Protein AF-W4LHS2-F1 (afdb_monomer_lite)

Foldseek 3Di:
DPPPDDPPDDDDFDWDQDPVGDTDTPCRVCVPHDDDDDDDPDDD

pLDDT: mean 90.08, std 7.99, range [59.59, 97.56]

InterPro domains:
  IPR036249 Thioredoxin-like superfamily [SSF52833] (6-44)

Radius of gyration: 12.24 Å; chains: 1; bounding box: 25×29×25 Å

Organism: Entotheonella factor (NCBI:txid1429438)

Structure (mmCIF, N/CA/C/O backbone):
data_AF-W4LHS2-F1
#
_entry.id   AF-W4LHS2-F1
#
loop_
_atom_site.group_PDB
_atom_site.id
_atom_site.type_symbol
_atom_site.label_atom_id
_atom_site.label_alt_id
_atom_site.label_comp_id
_atom_site.label_asym_id
_atom_site.label_entity_id
_atom_site.label_seq_id
_atom_site.pdbx_PDB_ins_code
_atom_site.Cartn_x
_atom_site.Cartn_y
_atom_site.Cartn_z
_atom_site.occupancy
_atom_site.B_iso_or_equiv
_atom_site.auth_seq_id
_atom_site.auth_comp_id
_atom_site.auth_asym_id
_atom_site.auth_atom_id
_atom_site.pdbx_PDB_model_num
ATOM 1 N N . MET A 1 1 ? 12.423 -4.170 6.243 1.00 64.38 1 MET A N 1
ATOM 2 C CA . MET A 1 1 ? 11.404 -4.506 5.227 1.00 64.38 1 MET A CA 1
ATOM 3 C C . MET A 1 1 ? 10.514 -5.576 5.827 1.00 64.38 1 MET A C 1
ATOM 5 O O . MET A 1 1 ? 11.066 -6.509 6.399 1.00 64.38 1 MET A O 1
ATOM 9 N N . HIS A 1 2 ? 9.189 -5.414 5.784 1.00 78.00 2 HIS A N 1
ATOM 10 C CA . HIS A 1 2 ? 8.274 -6.480 6.211 1.00 78.00 2 HIS A CA 1
ATOM 11 C C . HIS A 1 2 ? 8.524 -7.707 5.316 1.00 78.00 2 HIS A C 1
ATOM 13 O O . HIS A 1 2 ? 8.644 -7.508 4.105 1.00 78.00 2 HIS A O 1
ATOM 19 N N . PRO A 1 3 ? 8.648 -8.932 5.859 1.00 83.06 3 PRO A N 1
ATOM 20 C CA . PRO A 1 3 ? 9.030 -10.116 5.077 1.00 83.06 3 PRO A CA 1
ATOM 21 C C . PRO A 1 3 ? 8.072 -10.409 3.912 1.00 83.06 3 PRO A C 1
ATOM 23 O O . PRO A 1 3 ? 8.476 -10.991 2.910 1.00 83.06 3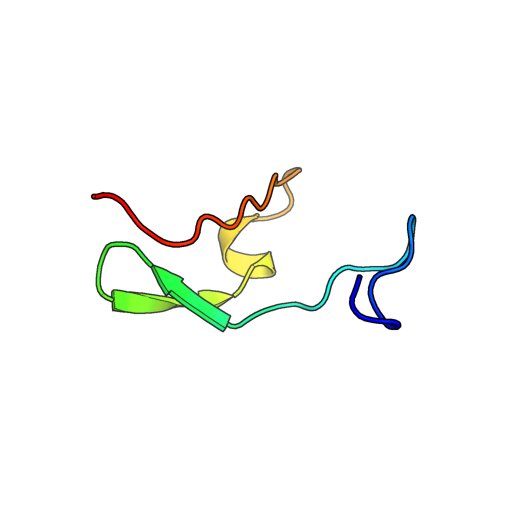 PRO A O 1
ATOM 26 N N . ASP A 1 4 ? 6.834 -9.931 4.017 1.00 81.88 4 ASP A N 1
ATOM 27 C CA . ASP A 1 4 ? 5.778 -10.162 3.030 1.00 81.88 4 ASP A CA 1
ATOM 28 C C . ASP A 1 4 ? 5.797 -9.169 1.854 1.00 81.88 4 ASP A C 1
ATOM 30 O O . ASP A 1 4 ? 5.068 -9.347 0.880 1.00 81.88 4 ASP A O 1
ATOM 34 N N . ILE A 1 5 ? 6.632 -8.123 1.908 1.00 89.06 5 ILE A N 1
ATOM 35 C CA . ILE A 1 5 ? 6.764 -7.143 0.823 1.00 89.06 5 ILE A CA 1
ATOM 36 C C . ILE A 1 5 ? 7.939 -7.556 -0.065 1.00 89.06 5 ILE A C 1
ATOM 38 O O . ILE A 1 5 ? 9.098 -7.236 0.203 1.00 89.06 5 ILE A O 1
ATOM 42 N N . ILE A 1 6 ? 7.617 -8.282 -1.135 1.00 92.88 6 ILE A N 1
ATOM 43 C CA . ILE A 1 6 ? 8.576 -8.838 -2.095 1.00 92.88 6 ILE A CA 1
ATOM 44 C C . ILE A 1 6 ? 8.367 -8.172 -3.459 1.00 92.88 6 ILE A C 1
ATOM 46 O O . ILE A 1 6 ? 7.238 -8.027 -3.927 1.00 92.88 6 ILE A O 1
ATOM 50 N N . VAL A 1 7 ? 9.457 -7.790 -4.128 1.00 92.31 7 VAL A N 1
ATOM 51 C CA . VAL A 1 7 ? 9.409 -7.170 -5.463 1.00 92.31 7 VAL A CA 1
ATOM 52 C C . VAL A 1 7 ? 8.666 -8.073 -6.455 1.00 92.31 7 VAL A C 1
ATOM 54 O O . VAL A 1 7 ? 8.922 -9.273 -6.533 1.00 92.31 7 VAL A O 1
ATOM 57 N N . GLY A 1 8 ? 7.742 -7.485 -7.219 1.00 92.38 8 GLY A N 1
ATOM 58 C CA . GLY A 1 8 ? 6.937 -8.188 -8.223 1.00 92.38 8 GLY A CA 1
ATOM 59 C C . GLY A 1 8 ? 5.744 -8.972 -7.664 1.00 92.38 8 GLY A C 1
ATOM 60 O O . GLY A 1 8 ? 4.959 -9.502 -8.448 1.00 92.38 8 GLY A O 1
ATOM 61 N N . LYS A 1 9 ? 5.571 -9.046 -6.337 1.00 93.06 9 LYS A N 1
ATOM 62 C CA . LYS A 1 9 ? 4.340 -9.562 -5.725 1.00 93.06 9 LYS A CA 1
ATOM 63 C C . LYS A 1 9 ? 3.298 -8.447 -5.582 1.00 93.06 9 LYS A C 1
ATOM 65 O O . LYS A 1 9 ? 3.682 -7.285 -5.434 1.00 93.06 9 LYS A O 1
ATOM 70 N N . PRO A 1 10 ? 1.993 -8.783 -5.611 1.00 90.31 10 PRO A N 1
ATOM 71 C CA . PRO A 1 10 ? 0.944 -7.828 -5.283 1.00 90.31 10 PRO A CA 1
ATOM 72 C C . PRO A 1 10 ? 1.199 -7.211 -3.910 1.00 90.31 10 PRO A C 1
ATOM 74 O O . PRO A 1 10 ? 1.466 -7.927 -2.943 1.00 90.31 10 PRO A O 1
ATOM 77 N N . PHE A 1 11 ? 1.130 -5.886 -3.836 1.00 91.31 11 PHE A N 1
ATOM 78 C CA . PHE A 1 11 ? 1.149 -5.191 -2.557 1.00 91.31 11 PHE A CA 1
ATOM 79 C C . PHE A 1 11 ? -0.196 -5.417 -1.837 1.00 91.31 11 PHE A C 1
ATOM 81 O O . PHE A 1 11 ? -1.220 -5.482 -2.523 1.00 91.31 11 PHE A O 1
ATOM 88 N N . PRO A 1 12 ? -0.229 -5.558 -0.497 1.00 92.06 12 PRO A N 1
ATOM 89 C CA . PRO A 1 12 ? -1.480 -5.720 0.242 1.00 92.06 12 PRO A CA 1
ATOM 90 C C . PRO A 1 12 ? -2.456 -4.569 -0.015 1.00 92.06 12 PRO A C 1
ATOM 92 O O . PRO A 1 12 ? -2.051 -3.407 -0.016 1.00 92.06 12 PRO A O 1
ATOM 95 N N . ASP A 1 13 ? -3.740 -4.881 -0.183 1.00 94.12 13 ASP A N 1
ATOM 96 C CA . ASP A 1 13 ? -4.773 -3.861 -0.365 1.00 94.12 13 ASP A CA 1
ATOM 97 C C . ASP A 1 13 ? -5.169 -3.260 0.990 1.00 94.12 13 ASP A C 1
ATOM 99 O O . ASP A 1 13 ? -6.034 -3.771 1.702 1.00 94.12 13 ASP A O 1
ATOM 103 N N . LEU A 1 14 ? -4.438 -2.225 1.403 1.00 92.75 14 LEU A N 1
ATOM 104 C CA . LEU A 1 14 ? -4.622 -1.578 2.699 1.00 92.75 14 LEU A CA 1
ATOM 105 C C . LEU A 1 14 ? -5.865 -0.689 2.688 1.00 92.75 14 LEU A C 1
ATOM 107 O O . LEU A 1 14 ? -6.058 0.090 1.759 1.00 92.75 14 LEU A O 1
ATOM 111 N N . THR A 1 15 ? -6.642 -0.728 3.770 1.00 96.38 15 THR A N 1
ATOM 112 C CA . THR A 1 15 ? -7.691 0.261 4.042 1.00 96.38 15 THR A CA 1
ATOM 113 C C . THR A 1 15 ? -7.152 1.326 4.986 1.00 96.38 15 THR A C 1
ATOM 115 O O . THR A 1 15 ? -6.754 1.018 6.111 1.00 96.38 15 THR A O 1
ATOM 118 N N . LEU A 1 16 ? -7.136 2.578 4.536 1.00 92.69 16 LEU A N 1
ATOM 119 C CA . LEU A 1 16 ? -6.678 3.725 5.316 1.00 92.69 16 LEU A CA 1
ATOM 120 C C . LEU A 1 16 ? -7.678 4.880 5.171 1.00 92.69 16 LEU A C 1
ATOM 122 O O . LEU A 1 16 ? -8.342 4.978 4.140 1.00 92.69 16 LEU A O 1
ATOM 126 N N . PRO A 1 17 ? -7.808 5.752 6.183 1.00 94.19 17 PRO A N 1
ATOM 127 C CA . PRO A 1 17 ? -8.580 6.974 6.034 1.00 94.19 17 PRO A CA 1
ATOM 128 C C . PRO A 1 17 ? -7.918 7.905 5.012 1.00 94.19 17 PRO A C 1
ATOM 130 O O . PRO A 1 17 ? -6.696 8.083 5.011 1.00 94.19 17 PRO A O 1
ATOM 133 N N . ASP A 1 18 ? -8.728 8.517 4.158 1.00 92.38 18 ASP A N 1
ATOM 134 C CA . ASP A 1 18 ? -8.302 9.561 3.238 1.00 92.38 18 ASP A CA 1
ATOM 135 C C . ASP A 1 18 ? -8.115 10.914 3.958 1.00 92.38 18 ASP A C 1
ATOM 137 O O . ASP A 1 18 ? -8.263 11.047 5.176 1.00 92.38 18 ASP A O 1
ATOM 141 N N . HIS A 1 19 ? -7.810 11.963 3.191 1.00 88.75 19 HIS A N 1
ATOM 142 C CA . HIS A 1 19 ? -7.660 13.331 3.702 1.00 88.75 19 HIS A CA 1
ATOM 143 C C . HIS A 1 19 ? -8.935 13.926 4.337 1.00 88.75 19 HIS A C 1
ATOM 145 O O . HIS A 1 19 ? -8.864 14.985 4.961 1.00 88.75 19 HIS A O 1
ATOM 151 N N . ARG A 1 20 ? -10.092 13.278 4.171 1.00 94.44 20 ARG A N 1
ATOM 152 C CA . ARG A 1 20 ? -11.386 13.644 4.760 1.00 94.44 20 ARG A CA 1
ATOM 153 C C . ARG A 1 20 ? -11.761 12.736 5.936 1.00 94.44 20 ARG A C 1
ATOM 155 O O . ARG A 1 20 ? -12.764 13.005 6.591 1.00 94.44 20 ARG A O 1
ATOM 162 N N . GLY A 1 21 ? -10.954 11.715 6.228 1.00 94.75 21 GLY A N 1
ATOM 163 C CA . GLY A 1 21 ? -11.208 10.715 7.262 1.00 94.75 21 GLY A CA 1
ATOM 164 C C . GLY A 1 21 ? -12.050 9.525 6.795 1.00 94.75 21 GLY A C 1
ATOM 165 O O . GLY A 1 21 ? -12.362 8.663 7.614 1.00 94.75 21 GLY A O 1
ATOM 166 N N . GLU A 1 22 ? -12.404 9.451 5.511 1.00 96.62 22 GLU A N 1
ATOM 167 C CA . GLU A 1 22 ? -13.199 8.356 4.954 1.00 96.62 22 GLU A CA 1
ATOM 168 C C . GLU A 1 22 ? -12.310 7.148 4.671 1.00 96.62 22 GLU A C 1
ATOM 170 O O . GLU A 1 22 ? -11.233 7.281 4.088 1.00 96.62 22 GLU A O 1
ATOM 175 N N . LEU A 1 23 ? -12.749 5.956 5.075 1.00 97.56 23 LEU A N 1
ATOM 176 C CA . LEU A 1 23 ? -11.998 4.732 4.811 1.00 97.56 23 LEU A CA 1
ATOM 177 C C . LEU A 1 23 ? -12.044 4.396 3.320 1.00 97.56 23 LEU A C 1
ATOM 179 O O . LEU A 1 23 ? -13.120 4.235 2.750 1.00 97.56 23 LEU A O 1
ATOM 183 N N . ILE A 1 24 ? -10.868 4.240 2.718 1.00 96.75 24 ILE A N 1
ATOM 184 C CA . ILE A 1 24 ? -10.701 3.854 1.317 1.00 96.75 24 ILE A CA 1
ATOM 185 C C . ILE A 1 24 ? -9.613 2.786 1.196 1.00 96.75 24 ILE A C 1
ATOM 187 O O . ILE A 1 24 ? -8.631 2.786 1.947 1.00 96.75 24 ILE A O 1
ATOM 191 N N . THR A 1 25 ? -9.789 1.848 0.268 1.00 96.88 25 THR A N 1
ATOM 192 C CA . THR A 1 25 ? -8.758 0.859 -0.076 1.00 96.88 25 THR A CA 1
ATOM 193 C C . THR A 1 25 ? -7.741 1.425 -1.072 1.00 96.88 25 THR A C 1
ATOM 195 O O . THR A 1 25 ? -8.022 2.368 -1.818 1.00 96.88 25 THR A O 1
ATOM 198 N N . LEU A 1 26 ? -6.535 0.852 -1.125 1.00 94.62 26 LEU A N 1
ATOM 199 C CA . LEU A 1 26 ? -5.536 1.250 -2.122 1.00 94.62 26 LEU A CA 1
ATOM 200 C C . LEU A 1 26 ? -6.001 0.935 -3.547 1.00 94.62 26 LEU A C 1
ATOM 202 O O . LEU A 1 26 ? -5.699 1.702 -4.460 1.00 94.62 26 LEU A O 1
ATOM 206 N N . SER A 1 27 ? -6.722 -0.168 -3.746 1.00 94.88 27 SER A N 1
ATOM 207 C CA . SER A 1 27 ? -7.260 -0.557 -5.051 1.00 94.88 27 SER A CA 1
ATOM 208 C C . SER A 1 27 ? -8.322 0.424 -5.561 1.00 94.88 27 SER A C 1
ATOM 210 O O . SER A 1 27 ? -8.258 0.834 -6.724 1.00 94.88 27 SER A O 1
ATOM 212 N N . GLU A 1 28 ? -9.231 0.878 -4.691 1.00 96.00 28 GLU A N 1
ATOM 213 C CA . GLU A 1 28 ? -10.195 1.943 -4.996 1.00 96.00 28 GLU A CA 1
ATOM 214 C C . GLU A 1 28 ? -9.4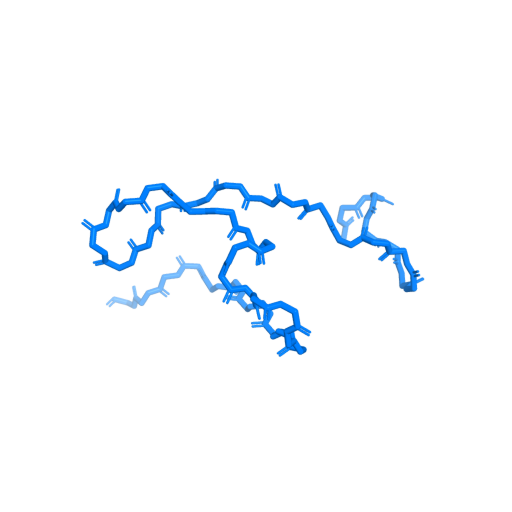91 3.269 -5.304 1.00 96.00 28 GLU A C 1
ATOM 216 O O . GLU A 1 28 ? -9.826 3.925 -6.291 1.00 96.00 28 GLU A O 1
ATOM 221 N N . LEU A 1 29 ? -8.479 3.643 -4.509 1.00 93.81 29 LEU A N 1
ATOM 222 C CA . LEU A 1 29 ? -7.708 4.873 -4.719 1.00 93.81 29 LEU A CA 1
ATOM 223 C C . LEU A 1 29 ? -6.919 4.846 -6.039 1.00 93.81 29 LEU A C 1
ATOM 225 O O . LEU A 1 29 ? -6.837 5.858 -6.734 1.00 93.81 29 LEU A O 1
ATOM 229 N N . ALA A 1 30 ? -6.335 3.698 -6.390 1.00 93.44 30 ALA A N 1
ATOM 230 C CA . ALA A 1 30 ? -5.581 3.518 -7.627 1.00 93.44 30 ALA A CA 1
ATOM 231 C C . ALA A 1 30 ? -6.485 3.551 -8.867 1.00 93.44 30 ALA A C 1
ATOM 233 O O . ALA A 1 30 ? -6.043 3.984 -9.930 1.00 93.44 30 ALA A O 1
ATOM 234 N N . ASN A 1 31 ? -7.732 3.077 -8.751 1.00 94.62 31 ASN A N 1
ATOM 235 C CA . ASN A 1 31 ? -8.723 3.050 -9.832 1.00 94.62 31 ASN A CA 1
ATOM 236 C C . ASN A 1 31 ? -8.178 2.450 -11.151 1.00 94.62 31 ASN A C 1
ATOM 238 O O . ASN A 1 31 ? -8.429 2.951 -12.245 1.00 94.62 31 ASN A O 1
ATOM 242 N N . GLY A 1 32 ? -7.358 1.399 -11.043 1.00 93.00 32 GLY A N 1
ATOM 243 C CA . GLY A 1 32 ? -6.726 0.727 -12.186 1.00 93.00 32 GLY A CA 1
ATOM 244 C C . GLY A 1 32 ? -5.489 1.422 -12.774 1.00 93.00 32 GLY A C 1
ATOM 245 O O . GLY A 1 32 ? -4.916 0.910 -13.735 1.00 93.00 32 GLY A O 1
ATOM 246 N N . PHE A 1 33 ? -5.043 2.545 -12.208 1.00 95.19 33 PHE A N 1
ATOM 247 C CA . PHE A 1 33 ? -3.837 3.256 -12.633 1.00 95.19 33 PHE A CA 1
ATOM 248 C C . PHE A 1 33 ? -2.617 2.902 -11.766 1.00 95.19 33 PHE A C 1
ATOM 250 O O . PHE A 1 33 ? -2.764 2.491 -10.613 1.00 95.19 33 PHE A O 1
ATOM 257 N N . PRO A 1 34 ? -1.387 3.078 -12.288 1.00 93.25 34 PRO A N 1
ATOM 258 C CA . PRO A 1 34 ? -0.179 2.973 -11.476 1.00 93.25 34 PRO A CA 1
ATOM 259 C C . PRO A 1 34 ? -0.194 3.964 -10.303 1.00 93.25 34 PRO A C 1
ATOM 261 O O . PRO A 1 34 ? -0.467 5.149 -10.490 1.00 93.25 34 PRO A O 1
ATOM 264 N N . LEU A 1 35 ? 0.153 3.485 -9.107 1.00 92.44 35 LEU A N 1
ATOM 265 C CA . LEU A 1 35 ? 0.157 4.255 -7.862 1.00 92.44 35 LEU A CA 1
ATOM 266 C C 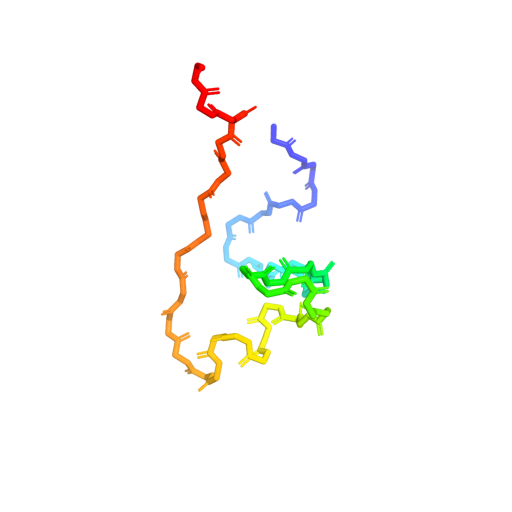. LEU A 1 35 ? 1.540 4.194 -7.198 1.00 92.44 35 LEU A C 1
ATOM 268 O O . LEU A 1 35 ?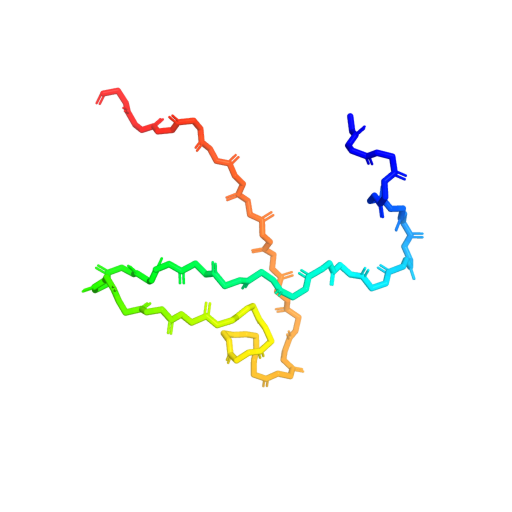 2.178 3.142 -7.172 1.00 92.44 35 LEU A O 1
ATOM 272 N N . ILE A 1 36 ? 1.982 5.312 -6.616 1.00 93.00 36 ILE A N 1
ATOM 273 C CA . ILE A 1 36 ? 3.155 5.369 -5.735 1.00 93.00 36 ILE A CA 1
ATOM 274 C C . ILE A 1 36 ? 2.665 5.574 -4.302 1.00 93.00 36 ILE A C 1
ATOM 276 O O . ILE A 1 36 ? 1.987 6.557 -4.014 1.00 93.00 36 ILE A O 1
ATOM 280 N N . LEU A 1 37 ? 3.048 4.669 -3.400 1.00 91.00 37 LEU A N 1
ATOM 281 C CA . LEU A 1 37 ? 2.763 4.770 -1.970 1.00 91.00 37 LEU A CA 1
ATOM 282 C C . LEU A 1 37 ? 4.028 5.197 -1.218 1.00 91.00 37 LEU A C 1
ATOM 284 O O . LEU A 1 37 ? 5.051 4.516 -1.282 1.00 91.00 37 LEU A O 1
ATOM 288 N N . SER A 1 38 ? 3.957 6.321 -0.505 1.00 91.44 38 SER A N 1
ATOM 289 C CA . SER A 1 38 ? 5.070 6.871 0.273 1.00 91.44 38 SER A CA 1
ATOM 290 C C . SER A 1 38 ? 4.638 7.099 1.716 1.00 91.44 38 SER A C 1
ATOM 292 O O . SER A 1 38 ? 3.705 7.855 1.979 1.00 91.44 38 SER A O 1
ATOM 294 N N . PHE A 1 39 ? 5.322 6.444 2.653 1.00 88.00 39 PHE A N 1
ATOM 295 C CA . PHE A 1 39 ? 5.091 6.619 4.083 1.00 8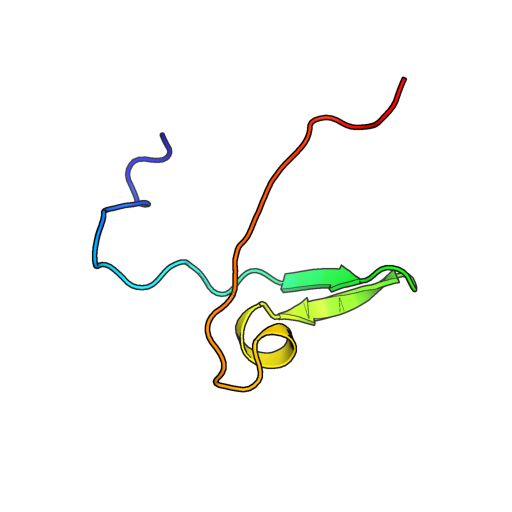8.00 39 PHE A CA 1
ATOM 296 C C . PHE A 1 39 ? 6.104 7.607 4.655 1.00 88.00 39 PHE A C 1
ATOM 298 O O . PHE A 1 39 ? 7.310 7.468 4.448 1.00 88.00 39 PHE A O 1
ATOM 305 N N . TYR A 1 40 ? 5.622 8.572 5.431 1.00 89.00 40 TYR A N 1
ATOM 306 C CA . TYR A 1 40 ? 6.444 9.512 6.185 1.00 89.00 40 TYR A CA 1
ATOM 307 C C . TYR A 1 40 ? 5.985 9.515 7.646 1.00 89.00 40 TYR A C 1
ATOM 309 O O . TYR A 1 40 ? 4.814 9.299 7.944 1.00 89.00 40 TYR A O 1
ATOM 317 N N . ARG A 1 41 ? 6.909 9.748 8.585 1.00 87.38 41 ARG A N 1
ATOM 318 C CA . ARG A 1 41 ? 6.636 9.677 10.037 1.00 87.38 41 ARG A CA 1
ATOM 319 C C . ARG A 1 41 ? 5.773 10.841 10.566 1.00 87.38 41 ARG A C 1
ATOM 321 O O . ARG A 1 41 ? 5.446 10.857 11.746 1.00 87.38 41 ARG A O 1
ATOM 328 N N . GLY A 1 42 ? 5.424 11.803 9.712 1.00 82.06 42 GLY A N 1
ATOM 329 C CA . GLY A 1 42 ? 4.746 13.053 10.065 1.00 82.06 42 GLY A CA 1
ATOM 330 C C . GLY A 1 42 ? 5.595 14.295 9.771 1.00 82.06 42 GLY A C 1
ATOM 331 O O . GLY A 1 42 ? 6.797 14.190 9.518 1.00 82.06 42 GLY A O 1
ATOM 332 N N . TYR A 1 43 ? 4.938 15.455 9.763 1.00 71.75 43 TYR A N 1
ATOM 333 C CA . TYR A 1 43 ? 5.558 16.784 9.686 1.00 71.75 43 TYR A CA 1
ATOM 334 C C . TYR A 1 43 ? 5.983 17.238 11.100 1.00 71.75 43 TYR A C 1
ATOM 336 O O . TYR A 1 43 ? 5.412 16.745 12.074 1.00 71.75 43 TYR A O 1
ATOM 344 N N . TRP A 1 44 ? 6.997 18.109 11.206 1.00 59.59 44 TRP A N 1
ATOM 345 C CA . TRP A 1 44 ? 7.431 18.718 12.479 1.00 59.59 44 TRP A CA 1
ATOM 346 C C . TRP A 1 44 ? 6.337 19.588 13.102 1.00 59.59 44 TRP A C 1
ATOM 348 O O . TRP A 1 44 ? 5.626 20.264 12.321 1.00 59.59 44 TRP A O 1
#

Secondary structure (DSSP, 8-state):
--TT--TTSPPP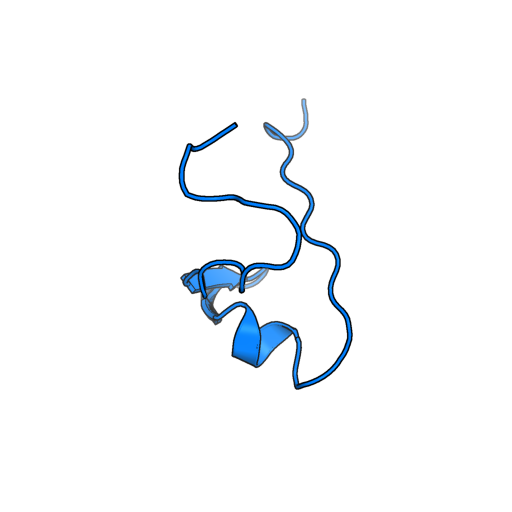--EEE-TTS-EEEHHHHHTTS-----------

Sequence (44 aa):
MHPDIIVGKPFPDLTLPDHRGELITLSELANGFPLILSFYRGYW